Protein AF-A0A673YFE2-F1 (afdb_monomer_lite)

Foldseek 3Di:
DVVVVVVVVVVVVVVVVVVVVVVVVPDPPDDDDDFDKDKDDQFDFAAQADDPPPPDAQVVPPVGHPAQDPRRLVVLLVQLLVCCVVCVVPDDQADDPVRKDKEAEPDNRGVSSSQSSCCNNGFDDVVVAAPDPVGRGDDDDYDYDHPVPDPPDHIIIMGD

Sequence (160 aa):
EVKETTEEMVGCLKTLGYLLLLSCVSSTESRILKFVVAVFRHGDRSPIESFPTDPHGEEVWAQGFGQLTELGMRQQFDFGRFLKRRYGHFLSEDYNSKEVYVRSTDYDRTLMSAQANLAGLFPPNRRPPPLTPQLPWRPIPVHTVTRAQDKVGGLVHWKW

Secondary structure (DSSP, 8-state):
-HHHHHHHHHHHHHHHHHHHHHHHTS------------EE---SB--SS--TT-SS-GGGSTT-TTPBPHHHHHHHHHHHHHHHHHHTTTS-SS--TTT-EEE--SSHHHHHHHHHHHHHHS---SSSPPSBTTB-------B---GGG--S-SSEEEE-

pLDDT: mean 86.11, std 15.03, range [28.62, 98.75]

Structure (mmCIF, N/CA/C/O backbone):
data_AF-A0A673YFE2-F1
#
_entry.id   AF-A0A673YFE2-F1
#
loop_
_atom_site.group_PDB
_atom_site.id
_atom_site.type_symbol
_atom_site.label_atom_id
_atom_site.label_alt_id
_atom_site.label_comp_id
_atom_site.label_asym_id
_atom_site.label_entity_id
_atom_site.label_seq_id
_atom_site.pdbx_PDB_ins_code
_atom_site.Cartn_x
_atom_site.Cartn_y
_atom_site.Cartn_z
_atom_site.occupancy
_atom_site.B_iso_or_equiv
_atom_site.auth_seq_id
_atom_site.auth_comp_id
_atom_site.auth_asym_id
_atom_site.auth_atom_id
_atom_site.pdbx_PDB_model_num
ATOM 1 N N . GLU A 1 1 ? -69.502 -26.039 30.834 1.00 58.84 1 GLU A N 1
ATOM 2 C CA . GLU A 1 1 ? -68.614 -27.210 30.997 1.00 58.84 1 GLU A CA 1
ATOM 3 C C . GLU A 1 1 ? -67.905 -27.661 29.721 1.00 58.84 1 GLU A C 1
ATOM 5 O O . GLU A 1 1 ? -66.805 -27.182 29.518 1.00 58.84 1 GLU A O 1
ATOM 10 N N . VAL A 1 2 ? -68.461 -28.483 28.816 1.00 58.53 2 VAL A N 1
ATOM 11 C CA . VAL A 1 2 ? -67.653 -29.068 27.701 1.00 58.53 2 VAL A CA 1
ATOM 12 C C . VAL A 1 2 ? -67.111 -28.046 26.678 1.00 58.53 2 VAL A C 1
ATOM 14 O O . VAL A 1 2 ? -66.035 -28.239 26.127 1.00 58.53 2 VAL A O 1
ATOM 17 N N . LYS A 1 3 ? -67.827 -26.943 26.415 1.00 56.06 3 LYS A N 1
ATOM 18 C CA . LYS A 1 3 ? -67.347 -25.862 25.521 1.00 56.06 3 LYS A CA 1
ATOM 19 C C . LYS A 1 3 ? -66.228 -25.017 26.140 1.00 56.06 3 LYS A C 1
ATOM 21 O O . LYS A 1 3 ? -65.362 -24.513 25.434 1.00 56.06 3 LYS A O 1
ATOM 26 N N . GLU A 1 4 ? -66.268 -24.879 27.454 1.00 63.56 4 GLU A N 1
ATOM 27 C CA . GLU A 1 4 ? -65.383 -24.020 28.239 1.00 63.56 4 GLU A CA 1
ATOM 28 C C . GLU A 1 4 ? -63.987 -24.648 28.317 1.00 63.56 4 GLU A C 1
ATOM 30 O O . GLU A 1 4 ? -62.989 -24.005 28.007 1.00 63.56 4 GLU A O 1
ATOM 35 N N . THR A 1 5 ? -63.937 -25.967 28.526 1.00 63.69 5 THR A N 1
ATOM 36 C CA . THR A 1 5 ? -62.695 -26.748 28.502 1.00 63.69 5 THR A CA 1
ATOM 37 C C . THR A 1 5 ? -62.029 -26.780 27.121 1.00 63.69 5 THR A C 1
ATOM 39 O O . THR A 1 5 ? -60.801 -26.781 27.028 1.00 63.69 5 THR A O 1
ATOM 42 N N . THR A 1 6 ? -62.797 -26.756 26.024 1.00 67.88 6 THR A N 1
ATOM 43 C CA . THR A 1 6 ? -62.222 -26.677 24.668 1.00 67.88 6 THR A CA 1
ATOM 44 C C . THR A 1 6 ? -61.613 -25.312 24.344 1.00 67.88 6 THR A C 1
ATOM 46 O O . THR A 1 6 ? -60.580 -25.257 23.676 1.00 67.88 6 THR A O 1
ATOM 49 N N . GLU A 1 7 ? -62.199 -24.212 24.823 1.00 74.50 7 GLU A N 1
ATOM 50 C CA . GLU A 1 7 ? -61.648 -22.867 24.610 1.00 74.50 7 GLU A CA 1
ATOM 51 C C . GLU A 1 7 ? -60.377 -22.637 25.437 1.00 74.50 7 GLU A C 1
ATOM 53 O O . GLU A 1 7 ? -59.395 -22.100 24.915 1.00 74.50 7 GLU A O 1
ATOM 58 N N . GLU A 1 8 ? -60.344 -23.135 26.676 1.00 73.44 8 GLU A N 1
ATOM 59 C CA . GLU A 1 8 ? -59.151 -23.116 27.530 1.00 73.44 8 GLU A CA 1
ATOM 60 C C . GLU A 1 8 ? -57.991 -23.910 26.915 1.00 73.44 8 GLU A C 1
ATOM 62 O O . GLU A 1 8 ? -56.856 -23.425 26.857 1.00 73.44 8 GLU A O 1
ATOM 67 N N . MET A 1 9 ? -58.266 -25.102 26.374 1.00 72.25 9 MET A N 1
ATOM 68 C CA . MET A 1 9 ? -57.255 -25.917 25.695 1.00 72.25 9 MET A CA 1
ATOM 69 C C . MET A 1 9 ? -56.696 -25.251 24.431 1.00 72.25 9 MET A C 1
ATOM 71 O O . MET A 1 9 ? -55.485 -25.285 24.201 1.00 72.25 9 MET A O 1
ATOM 75 N N . VAL A 1 10 ? -57.548 -24.612 23.622 1.00 73.69 10 VAL A N 1
ATOM 76 C CA . VAL A 1 10 ? -57.120 -23.867 22.424 1.00 73.69 10 VAL A CA 1
ATOM 77 C C . VAL A 1 10 ? -56.315 -22.620 22.807 1.00 73.69 10 VAL A C 1
ATOM 79 O O . VAL A 1 10 ? -55.339 -22.292 22.131 1.00 73.69 10 VAL A O 1
ATOM 82 N N . GLY A 1 11 ? -56.680 -21.942 23.899 1.00 74.88 11 GLY A N 1
ATOM 83 C CA . GLY A 1 11 ? -55.914 -20.832 24.469 1.00 74.88 11 GLY A CA 1
ATOM 84 C C . GLY A 1 11 ? -54.518 -21.260 24.924 1.00 74.88 11 GLY A C 1
ATOM 85 O O . GLY A 1 11 ? -53.536 -20.610 24.568 1.00 74.88 11 GLY A O 1
ATOM 86 N N . CYS A 1 12 ? -54.425 -22.396 25.621 1.00 75.12 12 CYS A N 1
ATOM 87 C CA . CYS A 1 12 ? -53.170 -22.969 26.108 1.00 75.12 12 CYS A CA 1
ATOM 88 C C . CYS A 1 12 ? -52.242 -23.415 24.961 1.00 75.12 12 CYS A C 1
ATOM 90 O O . CYS A 1 12 ? -51.037 -23.171 24.997 1.00 75.12 12 CYS A O 1
ATOM 92 N N . LEU A 1 13 ? -52.795 -23.990 23.884 1.00 73.12 13 LEU A N 1
ATOM 93 C CA . LEU A 1 13 ? -52.023 -24.343 22.684 1.00 73.12 13 LEU A CA 1
ATOM 94 C C . LEU A 1 13 ? -51.459 -23.108 21.965 1.00 73.12 13 LEU A C 1
ATOM 96 O O . LEU A 1 13 ? -50.333 -23.138 21.466 1.00 73.12 13 LEU A O 1
ATOM 100 N N . LYS A 1 14 ? -52.228 -22.012 21.918 1.00 74.75 14 LYS A N 1
ATOM 101 C CA . LYS A 1 14 ? -51.797 -20.745 21.308 1.00 74.75 14 LYS A CA 1
ATOM 102 C C . LYS A 1 14 ? -50.695 -20.069 22.119 1.00 74.75 14 LYS A C 1
ATOM 104 O O . LYS A 1 14 ? -49.733 -19.591 21.524 1.00 74.75 14 LYS A O 1
ATOM 109 N N . THR A 1 15 ? -50.795 -20.051 23.448 1.00 75.75 15 THR A N 1
ATOM 110 C CA . THR A 1 15 ? -49.744 -19.501 24.318 1.00 75.75 15 THR A CA 1
ATOM 111 C C . THR A 1 15 ? -48.484 -20.361 24.307 1.00 75.75 15 THR A C 1
ATOM 113 O O . THR A 1 15 ? -47.393 -19.798 24.217 1.00 75.75 15 THR A O 1
ATOM 116 N N . LEU A 1 16 ? -48.601 -21.697 24.287 1.00 77.25 16 LEU A N 1
ATOM 117 C CA . LEU A 1 16 ? -47.448 -22.583 24.073 1.00 77.25 16 LEU A CA 1
ATOM 118 C C . LEU A 1 16 ? -46.783 -22.326 22.716 1.00 77.25 16 LEU A C 1
ATOM 120 O O . LEU A 1 16 ? -45.562 -22.229 22.645 1.00 77.25 16 LEU A O 1
ATOM 124 N N . GLY A 1 17 ? -47.577 -22.177 21.651 1.00 75.31 17 GLY A N 1
ATOM 125 C CA . GLY A 1 17 ? -47.078 -21.856 20.313 1.00 75.31 17 GLY A CA 1
ATOM 126 C C . GLY A 1 17 ? -46.359 -20.504 20.256 1.00 75.31 17 GLY A C 1
ATOM 127 O O . GLY A 1 17 ? -45.304 -20.395 19.637 1.00 75.31 17 GLY A O 1
ATOM 128 N N . TYR A 1 18 ? -46.876 -19.491 20.957 1.00 75.00 18 TYR A N 1
ATOM 129 C CA . TYR A 1 18 ? -46.247 -18.171 21.057 1.00 75.00 18 TYR A CA 1
ATOM 130 C C . TYR A 1 18 ? -44.932 -18.218 21.853 1.00 75.00 18 TYR A C 1
ATOM 132 O O . TYR A 1 18 ? -43.945 -17.607 21.451 1.00 75.00 18 TYR A O 1
ATOM 140 N N . LEU A 1 19 ? -44.883 -18.996 22.941 1.00 69.19 19 LEU A N 1
ATOM 141 C CA . LEU A 1 19 ? -43.672 -19.224 23.741 1.00 69.19 19 LEU A CA 1
ATOM 142 C C . LEU A 1 19 ? -42.596 -20.011 22.971 1.00 69.19 19 LEU A C 1
ATOM 144 O O . LEU A 1 19 ? -41.414 -19.688 23.081 1.00 69.19 19 LEU A O 1
ATOM 148 N N . LEU A 1 20 ? -42.993 -20.993 22.153 1.00 66.56 20 LEU A N 1
ATOM 149 C CA . LEU A 1 20 ? -42.107 -21.745 21.251 1.00 66.56 20 LEU A CA 1
ATOM 150 C C . LEU A 1 20 ? -41.566 -20.886 20.095 1.00 66.56 20 LEU A C 1
ATOM 152 O O . LEU A 1 20 ? -40.413 -21.043 19.700 1.00 66.56 20 LEU A O 1
ATOM 156 N N . LEU A 1 21 ? -42.364 -19.951 19.573 1.00 64.31 21 LEU A N 1
ATOM 157 C CA . LEU A 1 21 ? -41.907 -18.980 18.573 1.00 64.31 21 LEU A CA 1
ATOM 158 C C . LEU A 1 21 ? -40.958 -17.934 19.179 1.00 64.31 21 LEU A C 1
ATOM 160 O O . LEU A 1 21 ? -39.957 -17.591 18.559 1.00 64.31 21 LEU A O 1
ATOM 164 N N . LEU A 1 22 ? -41.206 -17.455 20.403 1.00 64.19 22 LEU A N 1
ATOM 165 C CA . LEU A 1 22 ? -40.292 -16.529 21.089 1.00 64.19 22 LEU A CA 1
ATOM 166 C C . LEU A 1 22 ? -38.942 -17.173 21.441 1.00 64.19 22 LEU A C 1
ATOM 168 O O . LEU A 1 22 ? -37.910 -16.500 21.376 1.00 64.19 22 LEU A O 1
ATOM 172 N N . SER A 1 23 ? -38.928 -18.464 21.787 1.00 63.22 23 SER A N 1
ATOM 173 C CA . SER A 1 23 ? -37.686 -19.182 22.089 1.00 63.22 23 SER A CA 1
ATOM 174 C C . SER A 1 23 ? -36.862 -19.486 20.835 1.00 63.22 23 SER A C 1
ATOM 176 O O . SER A 1 23 ? -35.636 -19.455 20.906 1.00 63.22 23 SER A O 1
ATOM 178 N N . CYS A 1 24 ? -37.492 -19.674 19.665 1.00 57.66 24 CYS A N 1
ATOM 179 C CA . CYS A 1 24 ? -36.763 -19.867 18.405 1.00 57.66 24 CYS A CA 1
ATOM 180 C C . CYS A 1 24 ? -36.095 -18.581 17.883 1.00 57.66 24 CYS A C 1
ATOM 182 O O . CYS A 1 24 ? -35.171 -18.653 17.074 1.00 57.66 24 CYS A O 1
ATOM 184 N N . VAL A 1 25 ? -36.541 -17.404 18.341 1.00 60.88 25 VAL A N 1
ATOM 185 C CA . VAL A 1 25 ? -35.976 -16.096 17.958 1.00 60.88 25 VAL A CA 1
ATOM 186 C C . VAL A 1 25 ? -34.729 -15.740 18.787 1.00 60.88 25 VAL A C 1
ATOM 188 O O . VAL A 1 25 ? -33.955 -14.870 18.393 1.00 60.88 25 VAL A O 1
ATOM 191 N N . SER A 1 26 ? -34.467 -16.437 19.898 1.00 63.53 26 SER A N 1
ATOM 192 C CA . SER A 1 26 ? -33.396 -16.074 20.835 1.00 63.53 26 SER A CA 1
ATOM 193 C C . SER A 1 26 ? -32.278 -17.116 20.911 1.00 63.53 26 SER A C 1
ATOM 195 O O . SER A 1 26 ? -32.263 -17.923 21.831 1.00 63.53 26 SER A O 1
ATOM 197 N N . SER A 1 27 ? -31.312 -17.046 19.984 1.00 61.34 27 SER A N 1
ATOM 198 C CA . SER A 1 27 ? -29.868 -17.220 20.275 1.00 61.34 27 SER A CA 1
ATOM 199 C C . SER A 1 27 ? -28.994 -17.054 19.017 1.00 61.34 27 SER A C 1
ATOM 201 O O . SER A 1 27 ? -28.200 -17.930 18.670 1.00 61.34 27 SER A O 1
ATOM 203 N N . THR A 1 28 ? -29.088 -15.933 18.297 1.00 62.03 28 THR A N 1
ATOM 204 C CA . THR A 1 28 ? -27.946 -15.544 17.456 1.00 62.03 28 THR A CA 1
ATOM 205 C C . THR A 1 28 ? -26.883 -14.968 18.382 1.00 62.03 28 THR A C 1
ATOM 207 O O . THR A 1 28 ? -26.956 -13.794 18.745 1.00 62.03 28 THR A O 1
ATOM 210 N N . GLU A 1 29 ? -25.918 -15.783 18.815 1.00 70.06 29 GLU A N 1
ATOM 211 C CA . GLU A 1 29 ? -24.736 -15.239 19.484 1.00 70.06 29 GLU A CA 1
ATOM 212 C C . GLU A 1 29 ? -24.088 -14.200 18.564 1.00 70.06 29 GLU A C 1
ATOM 214 O O . GLU A 1 29 ? -23.692 -14.496 17.431 1.00 70.06 29 GLU A O 1
ATOM 219 N N . SER A 1 30 ? -24.013 -12.958 19.041 1.00 76.00 30 SER A N 1
ATOM 220 C CA . SER A 1 30 ? -23.345 -11.885 18.316 1.00 76.00 30 SER A CA 1
ATOM 221 C C . SER A 1 30 ? -21.855 -12.205 18.233 1.00 76.00 30 SER A C 1
ATOM 223 O O . SER A 1 30 ? -21.136 -12.173 19.233 1.00 76.00 30 SER A O 1
ATOM 225 N N . ARG A 1 31 ? -21.375 -12.544 17.032 1.00 85.75 31 ARG A N 1
ATOM 226 C CA . ARG A 1 31 ? -19.945 -12.740 16.784 1.00 85.75 31 ARG A CA 1
ATOM 227 C C . ARG A 1 31 ? -19.271 -11.374 16.725 1.00 85.75 31 ARG A C 1
ATOM 229 O O . ARG A 1 31 ? -19.493 -10.607 15.793 1.00 85.75 31 ARG A O 1
ATOM 236 N N . ILE A 1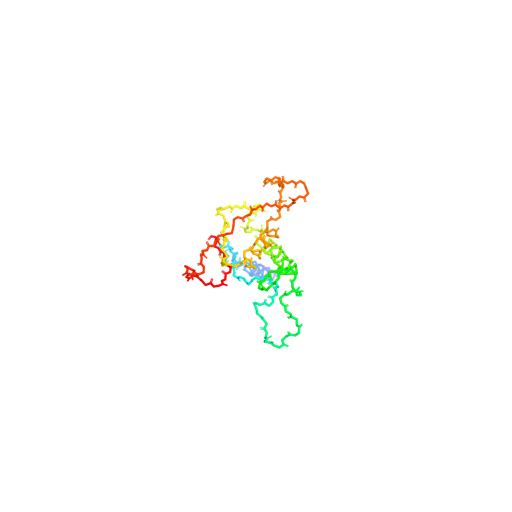 32 ? -18.425 -11.086 17.708 1.00 92.12 32 ILE A N 1
ATOM 237 C CA . ILE A 1 32 ? -17.675 -9.830 17.784 1.00 92.12 32 ILE A CA 1
ATOM 238 C C . ILE A 1 32 ? -16.315 -10.019 17.108 1.00 92.12 32 ILE A C 1
ATOM 240 O O . ILE A 1 32 ? -15.520 -10.861 17.528 1.00 92.12 32 ILE A O 1
ATOM 244 N N . LEU A 1 33 ? -16.021 -9.211 16.086 1.00 93.94 33 LEU A N 1
ATOM 245 C CA . LEU A 1 33 ? -14.694 -9.161 15.476 1.00 93.94 33 LEU A CA 1
ATOM 246 C C . LEU A 1 33 ? -13.688 -8.583 16.482 1.00 93.94 33 LEU A C 1
ATOM 248 O O . LEU A 1 33 ? -13.891 -7.489 17.005 1.00 93.94 33 LEU A O 1
ATOM 252 N N . LYS A 1 34 ? -12.616 -9.329 16.768 1.00 94.69 34 LYS A N 1
ATOM 253 C CA . LYS A 1 34 ? -11.555 -8.909 17.701 1.00 94.69 34 LYS A CA 1
ATOM 254 C C . LYS A 1 34 ? -10.264 -8.505 17.005 1.00 94.69 34 LYS A C 1
ATOM 256 O O . LYS A 1 34 ? -9.537 -7.677 17.536 1.00 94.69 34 LYS A O 1
ATOM 261 N N . PHE A 1 35 ? -9.970 -9.109 15.857 1.00 95.25 35 PHE A N 1
ATOM 262 C CA . PHE A 1 35 ? -8.676 -8.981 15.204 1.00 95.25 35 PHE A CA 1
ATOM 263 C C . PHE A 1 35 ? -8.759 -9.359 13.721 1.00 95.25 35 PHE A C 1
ATOM 265 O O . PHE A 1 35 ? -9.515 -10.263 13.357 1.00 95.25 35 PHE A O 1
ATOM 272 N N . VAL A 1 36 ? -7.973 -8.691 12.872 1.00 95.75 36 VAL A N 1
ATOM 273 C CA . VAL A 1 36 ? -7.883 -8.960 11.430 1.00 95.75 36 VAL A CA 1
ATOM 274 C C . VAL A 1 36 ? -6.421 -8.970 11.011 1.00 95.75 36 VAL A C 1
ATOM 276 O O . VAL A 1 36 ? -5.703 -8.016 11.265 1.00 95.75 36 VAL A O 1
ATOM 279 N N . VAL A 1 37 ? -5.998 -9.997 10.280 1.00 95.62 37 VAL A N 1
ATOM 280 C CA . VAL A 1 37 ? -4.745 -9.962 9.516 1.00 95.62 37 VAL A CA 1
ATOM 281 C C . VAL A 1 37 ? -5.114 -9.970 8.048 1.00 95.62 37 VAL A C 1
ATOM 283 O O . VAL A 1 37 ? -5.738 -10.912 7.563 1.00 95.62 37 VAL A O 1
ATOM 286 N N . ALA A 1 38 ? -4.729 -8.916 7.340 1.00 94.25 38 ALA A N 1
ATOM 287 C CA . ALA A 1 38 ? -4.732 -8.924 5.889 1.00 94.25 38 ALA A CA 1
ATOM 288 C C . ALA A 1 38 ? -3.331 -9.314 5.416 1.00 94.25 38 ALA A C 1
ATOM 290 O O . ALA A 1 38 ? -2.333 -8.859 5.969 1.00 94.25 38 ALA A O 1
ATOM 291 N N . VAL A 1 39 ? -3.255 -10.166 4.401 1.00 95.81 39 VAL A N 1
ATOM 292 C CA . VAL A 1 39 ? -2.017 -10.433 3.675 1.00 95.81 39 VAL A CA 1
ATOM 293 C C . VAL A 1 39 ? -2.352 -10.399 2.202 1.00 95.81 39 VAL A C 1
ATOM 295 O O . VAL A 1 39 ? -3.269 -11.091 1.760 1.00 95.81 39 VAL A O 1
ATOM 298 N N . PHE A 1 40 ? -1.652 -9.562 1.448 1.00 95.75 40 PHE A N 1
ATOM 299 C CA . PHE A 1 40 ? -1.962 -9.364 0.042 1.00 95.75 40 PHE A CA 1
ATOM 300 C C . PHE A 1 40 ? -0.719 -9.112 -0.797 1.00 95.75 40 PHE A C 1
ATOM 302 O O . PHE A 1 40 ? 0.329 -8.677 -0.317 1.00 95.75 40 PHE A O 1
ATOM 309 N N . ARG A 1 41 ? -0.863 -9.410 -2.087 1.00 97.56 41 ARG A N 1
ATOM 310 C CA . ARG A 1 41 ? 0.142 -9.135 -3.106 1.00 97.56 41 ARG A CA 1
ATOM 311 C C . ARG A 1 41 ? 0.098 -7.658 -3.500 1.00 97.56 41 ARG A C 1
ATOM 313 O O . ARG A 1 41 ? -0.945 -7.014 -3.396 1.00 97.56 41 ARG A O 1
ATOM 320 N N . HIS A 1 42 ? 1.227 -7.157 -3.996 1.00 98.31 42 HIS A N 1
ATOM 321 C CA . HIS A 1 42 ? 1.289 -5.892 -4.727 1.00 98.31 42 HIS A CA 1
ATOM 322 C C . HIS A 1 42 ? 0.256 -5.838 -5.875 1.00 98.31 42 HIS A C 1
ATOM 324 O O . HIS A 1 42 ? -0.200 -6.877 -6.356 1.00 98.31 42 HIS A O 1
ATOM 330 N N . GLY A 1 43 ? -0.104 -4.632 -6.319 1.00 98.31 43 GLY A N 1
ATOM 331 C CA . GLY A 1 43 ? -0.942 -4.436 -7.510 1.00 98.31 43 GLY A CA 1
ATOM 332 C C . GLY A 1 43 ? -0.227 -4.808 -8.813 1.00 98.31 43 GLY A C 1
ATOM 333 O O . GLY A 1 43 ? 0.903 -5.297 -8.799 1.00 98.31 43 GLY A O 1
ATOM 334 N N . ASP A 1 44 ? -0.877 -4.575 -9.944 1.00 98.62 44 ASP A N 1
ATOM 335 C CA . ASP A 1 44 ? -0.271 -4.724 -11.268 1.00 98.62 44 ASP A CA 1
ATOM 336 C C . ASP A 1 44 ? 1.100 -4.022 -11.392 1.00 98.62 44 ASP A C 1
ATOM 338 O O . ASP A 1 44 ? 1.336 -2.958 -10.817 1.00 98.62 44 ASP A O 1
ATOM 342 N N . ARG A 1 45 ? 2.033 -4.659 -12.102 1.00 98.19 45 ARG A N 1
ATOM 343 C CA . ARG A 1 45 ? 3.423 -4.206 -12.240 1.00 98.19 45 ARG A CA 1
ATOM 344 C C . ARG A 1 45 ? 3.983 -4.562 -13.613 1.00 98.19 45 ARG A C 1
ATOM 346 O O . ARG A 1 45 ? 3.536 -5.536 -14.216 1.00 98.19 45 ARG A O 1
ATOM 353 N N . SER A 1 46 ? 5.042 -3.875 -14.025 1.00 97.81 46 SER A N 1
ATOM 354 C CA . SER A 1 46 ? 5.859 -4.300 -15.163 1.00 97.81 46 SER A CA 1
ATOM 355 C C . SER A 1 46 ? 6.550 -5.659 -14.900 1.00 97.81 46 SER A C 1
ATOM 357 O O . SER A 1 46 ? 6.681 -6.092 -13.736 1.00 97.81 46 SER A O 1
ATOM 359 N N . PRO A 1 47 ? 6.976 -6.384 -15.956 1.00 96.69 47 PRO A N 1
ATOM 360 C CA . PRO A 1 47 ? 7.802 -7.589 -15.846 1.00 96.69 47 PRO A CA 1
ATOM 361 C C . PRO A 1 47 ? 9.045 -7.327 -14.993 1.00 96.69 47 PRO A C 1
ATOM 363 O O . PRO A 1 47 ? 9.522 -6.205 -14.959 1.00 96.69 47 PRO A O 1
ATOM 366 N N . ILE A 1 48 ? 9.549 -8.328 -14.264 1.00 95.62 48 ILE A N 1
ATOM 367 C CA . ILE A 1 48 ? 10.792 -8.175 -13.470 1.00 95.62 48 ILE A CA 1
ATOM 368 C C . ILE A 1 48 ? 12.029 -8.352 -14.357 1.00 95.62 48 ILE A C 1
ATOM 370 O O . ILE A 1 48 ? 13.077 -7.782 -14.087 1.00 95.62 48 ILE A O 1
ATOM 374 N N . GLU A 1 49 ? 11.881 -9.157 -15.396 1.00 93.75 49 GLU A N 1
ATOM 375 C CA . GLU A 1 49 ? 12.867 -9.449 -16.420 1.00 93.75 49 GLU A CA 1
ATOM 376 C C . GLU A 1 49 ? 12.094 -9.811 -17.690 1.00 93.75 49 GLU A C 1
ATOM 378 O O . GLU A 1 49 ? 10.892 -10.111 -17.619 1.00 93.75 49 GLU A O 1
ATOM 383 N N . SER A 1 50 ? 12.783 -9.798 -18.826 1.00 94.06 50 SER A N 1
ATOM 384 C CA . SER A 1 50 ? 12.250 -10.335 -20.072 1.00 94.06 50 SER A CA 1
ATOM 385 C C . SER A 1 50 ? 13.137 -11.448 -20.625 1.00 94.06 50 SER A C 1
ATOM 387 O O . SER A 1 50 ? 14.263 -11.661 -20.170 1.00 94.06 50 SER A O 1
ATOM 389 N N . PHE A 1 51 ? 12.603 -12.201 -21.581 1.00 92.06 51 PHE A N 1
ATOM 390 C CA . PHE A 1 51 ? 13.324 -13.271 -22.251 1.00 92.06 51 PHE A CA 1
ATOM 391 C C . PHE A 1 51 ? 14.287 -12.697 -23.309 1.00 92.06 51 PHE A C 1
ATOM 393 O O . PHE A 1 51 ? 14.015 -11.637 -23.870 1.00 92.06 51 PHE A O 1
ATOM 400 N N . PRO A 1 52 ? 15.401 -13.386 -23.633 1.00 94.12 52 PRO A N 1
ATOM 401 C CA . PRO A 1 52 ? 16.484 -12.805 -24.441 1.00 94.12 52 PRO A CA 1
ATOM 402 C C . PRO A 1 52 ? 16.101 -12.317 -25.845 1.00 94.12 52 PRO A C 1
ATOM 404 O O . PRO A 1 52 ? 16.841 -11.544 -26.443 1.00 94.12 52 PRO A O 1
ATOM 407 N N . THR A 1 53 ? 14.992 -12.807 -26.396 1.00 95.62 53 THR A N 1
ATOM 408 C CA . THR A 1 53 ? 14.513 -12.499 -27.750 1.00 95.62 53 THR A CA 1
ATOM 409 C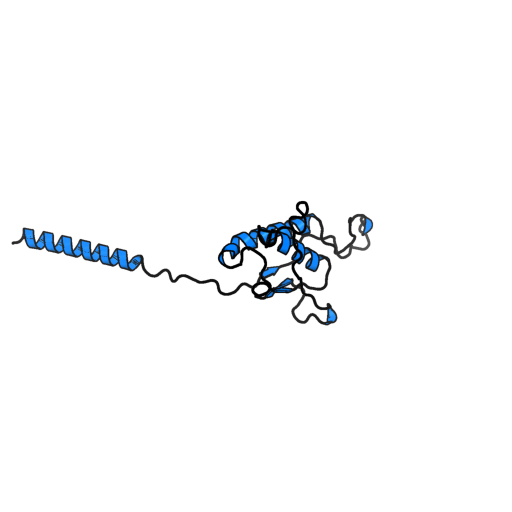 C . THR A 1 53 ? 13.257 -11.629 -27.757 1.00 95.62 53 THR A C 1
ATOM 411 O O . THR A 1 53 ? 12.616 -11.509 -28.801 1.00 95.62 53 THR A O 1
ATOM 414 N N . ASP A 1 54 ? 12.889 -11.037 -26.617 1.00 94.38 54 ASP A N 1
ATOM 415 C CA . ASP A 1 54 ? 11.770 -10.101 -26.553 1.00 94.38 54 ASP A CA 1
ATOM 416 C C . ASP A 1 54 ? 12.097 -8.851 -27.385 1.00 94.38 54 ASP A C 1
ATOM 418 O O . ASP A 1 54 ? 13.106 -8.193 -27.118 1.00 94.38 54 ASP A O 1
ATOM 422 N N . PRO A 1 55 ? 11.284 -8.505 -28.402 1.00 93.88 55 PRO A N 1
ATOM 423 C CA . PRO A 1 55 ? 11.470 -7.266 -29.150 1.00 93.88 55 PRO A CA 1
ATOM 424 C C . PRO A 1 55 ? 11.204 -6.005 -28.311 1.00 93.88 55 PRO A C 1
ATOM 426 O O . PRO A 1 55 ? 11.490 -4.905 -28.784 1.00 93.88 55 PRO A O 1
ATOM 429 N N . HIS A 1 56 ? 10.639 -6.139 -27.108 1.00 92.75 56 HIS A N 1
ATOM 430 C CA . HIS A 1 56 ? 10.338 -5.043 -26.196 1.00 92.75 56 HIS A CA 1
ATOM 431 C C . HIS A 1 56 ? 11.219 -5.115 -24.942 1.00 92.75 56 HIS A C 1
ATOM 433 O O . HIS A 1 56 ? 11.008 -5.945 -24.058 1.00 92.75 56 HIS A O 1
ATOM 439 N N . GLY A 1 57 ? 12.208 -4.224 -24.850 1.00 90.75 57 GLY A N 1
ATOM 440 C CA . GLY A 1 57 ? 13.086 -4.128 -23.691 1.00 90.75 57 GLY A CA 1
ATOM 441 C C . GLY A 1 57 ? 12.466 -3.359 -22.523 1.00 90.75 57 GLY A C 1
ATOM 442 O O . GLY A 1 57 ? 11.270 -3.069 -22.475 1.00 90.75 57 GLY A O 1
ATOM 443 N N . GLU A 1 58 ? 13.292 -3.023 -21.535 1.00 94.75 58 GLU A N 1
ATOM 444 C CA . GLU A 1 58 ? 12.864 -2.283 -20.343 1.00 94.75 58 GLU A CA 1
ATOM 445 C C . GLU A 1 58 ? 12.312 -0.886 -20.682 1.00 94.75 58 GLU A C 1
ATOM 447 O O . GLU A 1 58 ? 11.398 -0.395 -20.021 1.00 94.75 58 GLU A O 1
ATOM 452 N N . GLU A 1 59 ? 12.814 -0.273 -21.753 1.00 94.56 59 GLU A N 1
ATOM 453 C CA . GLU A 1 59 ? 12.495 1.081 -22.201 1.00 94.56 59 GLU A CA 1
ATOM 454 C C . GLU A 1 59 ? 11.024 1.308 -22.568 1.00 94.56 59 GLU A C 1
ATOM 456 O O . GLU A 1 59 ? 10.564 2.451 -22.556 1.00 94.56 59 GLU A O 1
ATOM 461 N N . VAL A 1 60 ? 10.265 0.248 -22.876 1.00 95.94 60 VAL A N 1
ATOM 462 C CA . VAL A 1 60 ? 8.829 0.387 -23.173 1.00 95.94 60 VAL A CA 1
ATOM 463 C C . VAL A 1 60 ? 7.983 0.548 -21.906 1.00 95.94 60 VAL A C 1
ATOM 465 O O . VAL A 1 60 ? 6.810 0.915 -21.983 1.00 95.94 60 VAL A O 1
ATOM 468 N N . TRP A 1 61 ? 8.558 0.279 -20.731 1.00 95.56 61 TRP A N 1
ATOM 469 C CA . TRP A 1 61 ? 7.886 0.390 -19.444 1.00 95.56 61 TRP A CA 1
ATOM 470 C C . TRP A 1 61 ? 8.214 1.740 -18.813 1.00 95.56 61 TRP A C 1
ATOM 472 O O . TRP A 1 61 ? 9.367 2.036 -18.524 1.00 95.56 61 TRP A O 1
ATOM 482 N N . ALA A 1 62 ? 7.190 2.550 -18.533 1.00 94.44 62 ALA A N 1
ATOM 483 C CA . ALA A 1 62 ? 7.353 3.939 -18.084 1.00 94.44 62 ALA A CA 1
ATOM 484 C C . ALA A 1 62 ? 8.267 4.131 -16.855 1.00 94.44 62 ALA A C 1
ATOM 486 O O . ALA A 1 62 ? 8.865 5.191 -16.696 1.00 94.44 62 ALA A O 1
ATOM 487 N N . GLN A 1 63 ? 8.355 3.125 -15.981 1.00 95.94 63 GLN A N 1
ATOM 488 C CA . GLN A 1 63 ? 9.219 3.128 -14.794 1.00 95.94 63 GLN A CA 1
ATOM 489 C C . GLN A 1 63 ? 10.279 2.013 -14.825 1.00 95.94 63 GLN A C 1
ATOM 491 O O . GLN A 1 63 ? 10.934 1.765 -13.819 1.00 95.94 63 GLN A O 1
ATOM 496 N N . GLY A 1 64 ? 10.445 1.333 -15.959 1.00 96.75 64 GLY A N 1
ATOM 497 C CA . GLY A 1 64 ? 11.297 0.155 -16.086 1.00 96.75 64 GLY A CA 1
ATOM 498 C C . GLY A 1 64 ? 10.683 -1.108 -15.481 1.00 96.75 64 GLY A C 1
ATOM 499 O O . GLY A 1 64 ? 9.472 -1.186 -15.227 1.00 96.75 64 GLY A O 1
ATOM 500 N N . PHE A 1 65 ? 11.511 -2.126 -15.273 1.00 97.19 65 PHE A N 1
ATOM 501 C CA . PHE A 1 65 ? 11.091 -3.447 -14.824 1.00 97.19 65 PHE A CA 1
ATOM 502 C C . PHE A 1 65 ? 10.808 -3.525 -13.318 1.00 97.19 65 PHE A C 1
ATOM 504 O O . PHE A 1 65 ? 11.395 -2.853 -12.475 1.00 97.19 65 PHE A O 1
ATOM 511 N N . GLY A 1 66 ? 9.873 -4.404 -12.958 1.00 96.94 66 GLY A N 1
ATOM 512 C CA . GLY A 1 66 ? 9.515 -4.752 -11.589 1.00 96.94 66 GLY A CA 1
ATOM 513 C C . GLY A 1 66 ? 8.755 -3.670 -10.818 1.00 96.94 66 GLY A C 1
ATOM 514 O O . GLY A 1 66 ? 8.485 -3.888 -9.627 1.00 96.94 66 GLY A O 1
ATOM 515 N N . GLN A 1 67 ? 8.394 -2.567 -11.477 1.00 98.31 67 GLN A N 1
ATOM 516 C CA . GLN A 1 67 ? 7.767 -1.383 -10.895 1.00 98.31 67 GLN A CA 1
ATOM 517 C C . GLN A 1 67 ? 6.243 -1.437 -10.947 1.00 98.31 67 GLN A C 1
ATOM 519 O O . GLN A 1 67 ? 5.648 -2.040 -11.841 1.00 98.31 67 GLN A O 1
ATOM 524 N N . LEU A 1 68 ? 5.600 -0.828 -9.949 1.00 98.44 68 LEU A N 1
ATOM 525 C CA . LEU A 1 68 ? 4.142 -0.789 -9.848 1.00 98.44 68 LEU A CA 1
ATOM 526 C C . LEU A 1 68 ? 3.561 0.133 -10.924 1.00 98.44 68 LEU A C 1
ATOM 528 O O . LEU A 1 68 ? 3.975 1.282 -11.039 1.00 98.44 68 LEU A O 1
ATOM 532 N N . THR A 1 69 ? 2.569 -0.342 -11.674 1.00 98.38 69 THR A N 1
ATOM 533 C CA . THR A 1 69 ? 1.905 0.487 -12.688 1.00 98.38 69 THR A CA 1
ATOM 534 C C . THR A 1 69 ? 0.848 1.394 -12.055 1.00 98.38 69 THR A C 1
ATOM 536 O O . THR A 1 69 ? 0.399 1.166 -10.928 1.00 98.38 69 THR A O 1
ATOM 539 N N . GLU A 1 70 ? 0.375 2.400 -12.794 1.00 98.19 70 GLU A N 1
ATOM 540 C CA . GLU A 1 70 ? -0.782 3.208 -12.378 1.00 98.19 70 GLU A CA 1
ATOM 541 C C . GLU A 1 70 ? -2.035 2.348 -12.155 1.00 98.19 70 GLU A C 1
ATOM 543 O O . GLU A 1 70 ? -2.783 2.558 -11.195 1.00 98.19 70 GLU A O 1
ATOM 548 N N . LEU A 1 71 ? -2.229 1.320 -12.991 1.00 98.56 71 LEU A N 1
ATOM 549 C CA . LEU A 1 71 ? -3.274 0.321 -12.793 1.00 98.56 71 LEU A CA 1
ATOM 550 C C . LEU A 1 71 ? -3.096 -0.386 -11.443 1.00 98.56 71 LEU A C 1
ATOM 552 O O . LEU A 1 71 ? -4.060 -0.526 -10.690 1.00 98.56 71 LEU A O 1
ATOM 556 N N . GLY A 1 72 ? -1.870 -0.783 -11.101 1.00 98.69 72 GLY A N 1
ATOM 557 C CA . GLY A 1 72 ? -1.555 -1.412 -9.823 1.00 98.69 72 GLY A CA 1
ATOM 558 C C . GLY A 1 72 ? -1.809 -0.505 -8.624 1.00 98.69 72 GLY A C 1
ATOM 559 O O . GLY A 1 72 ? -2.388 -0.949 -7.628 1.00 98.69 72 GLY A O 1
ATOM 560 N N . MET A 1 73 ? -1.460 0.779 -8.729 1.00 98.69 73 MET A N 1
ATOM 561 C CA . MET A 1 73 ? -1.798 1.781 -7.712 1.00 98.69 73 MET A CA 1
ATOM 562 C C . MET A 1 73 ? -3.315 1.883 -7.533 1.00 98.69 73 MET A C 1
ATOM 564 O O . MET A 1 73 ? -3.812 1.842 -6.405 1.00 98.69 73 MET A O 1
ATOM 568 N N . ARG A 1 74 ? -4.071 1.944 -8.636 1.00 98.69 74 ARG A N 1
ATOM 569 C CA . ARG A 1 74 ? -5.532 2.043 -8.588 1.00 98.69 74 ARG A CA 1
ATOM 570 C C . ARG A 1 74 ? -6.185 0.809 -7.972 1.00 98.69 74 ARG A C 1
ATOM 572 O O . ARG A 1 74 ? -7.079 0.952 -7.140 1.00 98.69 74 ARG A O 1
ATOM 579 N N . GLN A 1 75 ? -5.719 -0.384 -8.334 1.00 98.75 75 GLN A N 1
ATOM 580 C CA . GLN A 1 75 ? -6.183 -1.644 -7.749 1.00 98.75 75 GLN A CA 1
ATOM 581 C C . GLN A 1 75 ? -6.012 -1.648 -6.227 1.00 98.75 75 GLN A C 1
ATOM 583 O O . GLN A 1 75 ? -6.935 -2.012 -5.500 1.00 98.75 75 GLN A O 1
ATOM 588 N N . GLN A 1 76 ? -4.852 -1.209 -5.736 1.00 98.69 76 GLN A N 1
ATOM 589 C CA . GLN A 1 76 ? -4.571 -1.172 -4.302 1.00 98.69 76 GLN A CA 1
ATOM 590 C C . GLN A 1 76 ? -5.396 -0.115 -3.581 1.00 98.69 76 GLN A C 1
ATOM 592 O O . GLN A 1 76 ? -5.952 -0.405 -2.524 1.00 98.69 76 GLN A O 1
ATOM 597 N N . PHE A 1 77 ? -5.558 1.065 -4.175 1.00 98.50 77 PHE A N 1
ATOM 598 C CA . PHE A 1 77 ? -6.458 2.091 -3.656 1.00 98.50 77 PHE A CA 1
ATOM 599 C C . PHE A 1 77 ? -7.899 1.579 -3.530 1.00 98.50 77 PHE A C 1
ATOM 601 O O . PHE A 1 77 ? -8.537 1.719 -2.484 1.00 98.50 77 PHE A O 1
ATOM 608 N N . ASP A 1 78 ? -8.415 0.924 -4.570 1.00 98.62 78 ASP A N 1
ATOM 609 C CA . ASP A 1 78 ? -9.767 0.365 -4.564 1.00 98.62 78 ASP A CA 1
ATOM 610 C C . ASP A 1 78 ? -9.920 -0.778 -3.559 1.00 98.62 78 ASP A C 1
ATOM 612 O O . ASP A 1 78 ? -10.958 -0.882 -2.893 1.00 98.62 78 ASP A O 1
ATOM 616 N N . PHE A 1 79 ? -8.868 -1.576 -3.375 1.00 98.56 79 PHE A N 1
ATOM 617 C CA . PHE A 1 79 ? -8.824 -2.584 -2.328 1.00 98.56 79 PHE A CA 1
ATOM 618 C C . PHE A 1 79 ? -8.831 -1.961 -0.923 1.00 98.56 79 PHE A C 1
ATOM 620 O O . PHE A 1 79 ? -9.598 -2.403 -0.069 1.00 98.56 79 PHE A O 1
ATOM 627 N N . GLY A 1 80 ? -8.086 -0.879 -0.694 1.00 97.94 80 GLY A N 1
ATOM 628 C CA . GLY A 1 80 ? -8.151 -0.096 0.542 1.00 97.94 80 GLY A CA 1
ATOM 629 C C . GLY A 1 80 ? -9.566 0.403 0.842 1.00 97.94 80 GLY A C 1
ATOM 630 O O . GLY A 1 80 ? -10.082 0.206 1.943 1.00 97.94 80 GLY A O 1
ATOM 631 N N . ARG A 1 81 ? -10.266 0.940 -0.169 1.00 97.56 81 ARG A N 1
ATOM 632 C CA . ARG A 1 81 ? -11.674 1.360 -0.026 1.00 97.56 81 ARG A CA 1
ATOM 633 C C . ARG A 1 81 ? -12.603 0.193 0.303 1.00 97.56 81 ARG A C 1
ATOM 635 O O . ARG A 1 81 ? -13.566 0.358 1.052 1.00 97.56 81 ARG A O 1
ATOM 642 N N . PHE A 1 82 ? -12.348 -0.986 -0.262 1.00 98.19 82 PHE A N 1
ATOM 643 C CA . PHE A 1 82 ? -13.079 -2.198 0.103 1.00 98.19 82 PHE A CA 1
ATOM 644 C C . PHE A 1 82 ? -12.850 -2.569 1.573 1.00 98.19 82 PHE A C 1
ATOM 646 O O . PHE A 1 82 ? -13.823 -2.827 2.282 1.00 98.19 82 PHE A O 1
ATOM 653 N N . LEU A 1 83 ? -11.603 -2.533 2.051 1.00 97.69 83 LEU A N 1
ATOM 654 C CA . LEU A 1 83 ? -11.270 -2.798 3.451 1.00 97.69 83 LEU A CA 1
ATOM 655 C C . LEU A 1 83 ? -11.935 -1.783 4.391 1.00 97.69 83 LEU A C 1
ATOM 657 O O . LEU A 1 83 ? -12.517 -2.196 5.392 1.00 97.69 83 LEU A O 1
ATOM 661 N N . LYS A 1 84 ? -11.960 -0.490 4.035 1.00 95.94 84 LYS A N 1
ATOM 662 C CA . LYS A 1 84 ? -12.672 0.546 4.804 1.00 95.94 84 LYS A CA 1
ATOM 663 C C . LYS A 1 84 ? -14.165 0.253 4.913 1.00 95.94 84 LYS A C 1
ATOM 665 O O . LYS A 1 84 ? -14.724 0.346 5.997 1.00 95.94 84 LYS A O 1
ATOM 670 N N . ARG A 1 85 ? -14.818 -0.153 3.818 1.00 97.00 85 ARG A N 1
ATOM 671 C CA . ARG A 1 85 ? -16.238 -0.550 3.853 1.00 97.00 85 ARG A CA 1
ATOM 672 C C . ARG A 1 85 ? -16.464 -1.803 4.695 1.00 97.00 85 ARG A C 1
ATOM 674 O O . ARG A 1 85 ? -17.439 -1.876 5.431 1.00 97.00 85 ARG A O 1
ATOM 681 N N . ARG A 1 86 ? -15.571 -2.787 4.589 1.00 97.00 86 ARG A N 1
ATOM 682 C CA . ARG A 1 86 ? -15.701 -4.067 5.290 1.00 97.00 86 ARG A CA 1
ATOM 683 C C . ARG A 1 86 ? -15.461 -3.948 6.795 1.00 97.00 86 ARG A C 1
ATOM 685 O O . ARG A 1 86 ? -16.131 -4.633 7.561 1.00 97.00 86 ARG A O 1
ATOM 692 N N . TYR A 1 87 ? -14.513 -3.110 7.203 1.00 96.88 87 TYR A N 1
ATOM 693 C CA . TYR A 1 87 ? -14.055 -2.998 8.588 1.00 96.88 87 TYR A CA 1
ATOM 694 C C . TYR A 1 87 ? -14.320 -1.622 9.209 1.00 96.88 87 TYR A C 1
ATOM 696 O O . TYR A 1 87 ? -13.822 -1.350 10.291 1.00 96.88 87 TYR A O 1
ATOM 704 N N . GLY A 1 88 ? -15.128 -0.762 8.585 1.00 92.56 88 GLY A N 1
ATOM 705 C CA . GLY A 1 88 ? -15.390 0.600 9.073 1.00 92.56 88 GLY A CA 1
ATOM 706 C C . GLY A 1 88 ? -16.085 0.678 10.437 1.00 92.56 88 GLY A C 1
ATOM 707 O O . GLY A 1 88 ? -15.971 1.690 11.109 1.00 92.56 88 GLY A O 1
ATOM 708 N N . HIS A 1 89 ? -16.764 -0.388 10.872 1.00 93.19 89 HIS A N 1
ATOM 709 C CA . HIS A 1 89 ? -17.306 -0.494 12.236 1.00 93.19 89 HIS A CA 1
ATOM 710 C C . HIS A 1 89 ? -16.293 -1.024 13.262 1.00 93.19 89 HIS A C 1
ATOM 712 O O . HIS A 1 89 ? -16.542 -0.953 14.461 1.00 93.19 89 HIS A O 1
ATOM 718 N N . PHE A 1 90 ? -15.190 -1.607 12.793 1.00 95.50 90 PHE A N 1
ATOM 719 C CA . PHE A 1 90 ? -14.120 -2.163 13.622 1.00 95.50 90 PHE A CA 1
ATOM 720 C C . PHE A 1 90 ? -12.941 -1.191 13.758 1.00 95.50 90 PHE A C 1
ATOM 722 O O . PHE A 1 90 ? -12.311 -1.142 14.808 1.00 95.50 90 PHE A O 1
ATOM 729 N N . LEU A 1 91 ? -12.656 -0.423 12.705 1.00 94.25 91 LEU A N 1
ATOM 730 C CA . LEU A 1 91 ? -11.583 0.563 12.640 1.00 94.25 91 LEU A CA 1
ATOM 731 C C . LEU A 1 91 ? -12.093 1.958 12.979 1.00 94.25 91 LEU A C 1
ATOM 733 O O . LEU A 1 91 ? -13.203 2.323 12.587 1.00 94.25 91 LEU A O 1
ATOM 737 N N . SER A 1 92 ? -11.242 2.764 13.613 1.00 92.62 92 SER A N 1
ATOM 738 C CA . SER A 1 92 ? -11.479 4.201 13.736 1.00 92.62 92 SER A CA 1
ATOM 739 C C . SER A 1 92 ? -11.698 4.875 12.375 1.00 92.62 92 SER A C 1
ATOM 741 O O . SER A 1 92 ? -11.267 4.393 11.318 1.00 92.62 92 SER A O 1
ATOM 743 N N . GLU A 1 93 ? -12.399 6.014 12.392 1.00 90.94 93 GLU A N 1
ATOM 744 C CA . GLU A 1 93 ? -12.691 6.733 11.152 1.00 90.94 93 GLU A CA 1
ATOM 745 C C . GLU A 1 93 ? -11.412 7.255 10.488 1.00 90.94 93 GLU A C 1
ATOM 747 O O . GLU A 1 93 ? -11.225 7.064 9.284 1.00 90.94 93 GLU A O 1
ATOM 752 N N . ASP A 1 94 ? -10.531 7.825 11.309 1.00 90.44 94 ASP A N 1
ATOM 753 C CA . ASP A 1 94 ? -9.191 8.287 10.967 1.00 90.44 94 ASP A CA 1
ATOM 754 C C . ASP A 1 94 ? -8.126 7.271 11.420 1.00 90.44 94 ASP A C 1
ATOM 756 O O . ASP A 1 94 ? -8.357 6.449 12.311 1.00 90.44 94 ASP A O 1
ATOM 760 N N . TYR A 1 95 ? -6.934 7.336 10.820 1.00 92.12 95 TYR A N 1
ATOM 761 C CA . TYR A 1 95 ? -5.813 6.466 11.186 1.00 92.12 95 TYR A CA 1
ATOM 762 C C . TYR A 1 95 ? -5.419 6.628 12.663 1.00 92.12 95 TYR A C 1
ATOM 764 O O . TYR A 1 95 ? -5.132 7.734 13.128 1.00 92.12 95 TYR A O 1
ATOM 772 N N . ASN A 1 96 ? -5.306 5.500 13.368 1.00 92.44 96 ASN A N 1
ATOM 773 C CA . ASN A 1 96 ? -4.811 5.420 14.738 1.00 92.44 96 ASN A CA 1
ATOM 774 C C . ASN A 1 96 ? -3.632 4.439 14.812 1.00 92.44 96 ASN A C 1
ATOM 776 O O . ASN A 1 96 ? -3.794 3.243 14.577 1.00 92.44 96 ASN A O 1
ATOM 780 N N . SER A 1 97 ? -2.449 4.927 15.196 1.00 93.81 9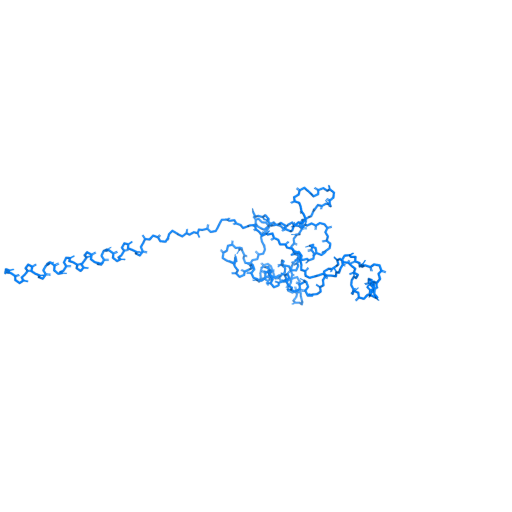7 SER A N 1
ATOM 781 C CA . SER A 1 97 ? -1.232 4.106 15.304 1.00 93.81 97 SER A CA 1
ATOM 782 C C . SER A 1 97 ? -1.281 3.042 16.403 1.00 93.81 97 SER A C 1
ATOM 784 O O . SER A 1 97 ? -0.425 2.164 16.431 1.00 93.81 97 SER A O 1
ATOM 786 N N . LYS A 1 98 ? -2.252 3.119 17.321 1.00 95.69 98 LYS A N 1
ATOM 787 C CA . LYS A 1 98 ? -2.496 2.085 18.339 1.00 95.69 98 LYS A CA 1
ATOM 788 C C . LYS A 1 98 ? -3.399 0.958 17.844 1.00 95.69 98 LYS A C 1
ATOM 790 O O . LYS A 1 98 ? -3.499 -0.057 18.519 1.00 95.69 98 LYS A O 1
ATOM 795 N N . GLU A 1 99 ? -4.079 1.168 16.722 1.00 94.75 99 GLU A N 1
ATOM 796 C CA . GLU A 1 99 ? -4.907 0.153 16.080 1.00 94.75 99 GLU A CA 1
ATOM 797 C C . GLU A 1 99 ? -4.104 -0.480 14.942 1.00 94.75 99 GLU A C 1
ATOM 799 O O . GLU A 1 99 ? -3.947 -1.691 14.896 1.00 94.75 99 GLU A O 1
ATOM 804 N N . VAL A 1 100 ? -3.543 0.335 14.048 1.00 95.75 100 VAL A N 1
ATOM 805 C CA . VAL A 1 100 ? -3.021 -0.103 12.750 1.00 95.75 100 VAL A CA 1
ATOM 806 C C . VAL A 1 100 ? -1.511 -0.335 12.799 1.00 95.75 100 VAL A C 1
ATOM 808 O O . VAL A 1 100 ? -0.754 0.595 13.077 1.00 95.75 100 VAL A O 1
ATOM 811 N N . TYR A 1 101 ? -1.045 -1.515 12.387 1.00 96.75 101 TYR A N 1
ATOM 812 C CA . TYR A 1 101 ? 0.356 -1.731 12.021 1.00 96.75 101 TYR A CA 1
ATOM 813 C C . TYR A 1 101 ? 0.486 -2.302 10.608 1.00 96.75 101 TYR A C 1
ATOM 815 O O . TYR A 1 101 ? -0.151 -3.290 10.233 1.00 96.75 101 TYR A O 1
ATOM 823 N N . VAL A 1 102 ? 1.364 -1.677 9.822 1.00 97.25 102 VAL A N 1
ATOM 824 C CA . VAL A 1 102 ? 1.575 -1.998 8.408 1.00 97.25 102 VAL A CA 1
ATOM 825 C C . VAL A 1 102 ? 3.012 -2.403 8.182 1.00 97.25 102 VAL A C 1
ATOM 827 O O . VAL A 1 102 ? 3.934 -1.652 8.499 1.00 97.25 102 VAL A O 1
ATOM 830 N N . ARG A 1 103 ? 3.208 -3.562 7.569 1.00 96.25 103 ARG A N 1
ATOM 831 C CA . ARG A 1 103 ? 4.511 -4.052 7.149 1.00 96.25 103 ARG A CA 1
ATOM 832 C C . ARG A 1 103 ? 4.474 -4.441 5.683 1.00 96.25 103 ARG A C 1
ATOM 834 O O . ARG A 1 103 ? 3.574 -5.144 5.243 1.00 96.25 103 ARG A O 1
ATOM 841 N N . SER A 1 104 ? 5.492 -4.046 4.942 1.00 96.25 104 SER A N 1
ATOM 842 C CA . SER A 1 104 ? 5.744 -4.483 3.575 1.00 96.25 104 SER A CA 1
ATOM 843 C C . SER A 1 104 ? 7.087 -5.198 3.508 1.00 96.25 104 SER A C 1
ATOM 845 O O . SER A 1 104 ? 7.930 -5.052 4.391 1.00 96.25 104 SER A O 1
ATOM 847 N N . THR A 1 105 ? 7.293 -5.949 2.434 1.00 95.06 105 THR A N 1
ATOM 848 C CA . THR A 1 105 ? 8.639 -6.297 1.986 1.00 95.06 105 THR A CA 1
ATOM 849 C C . THR A 1 105 ? 9.345 -5.104 1.367 1.00 95.06 105 THR A C 1
ATOM 851 O O . THR A 1 105 ? 8.702 -4.148 0.921 1.00 95.06 105 THR A O 1
ATOM 854 N N . ASP A 1 106 ? 10.662 -5.221 1.271 1.00 95.75 106 ASP A N 1
ATOM 855 C CA . ASP A 1 106 ? 11.563 -4.191 0.767 1.00 95.75 106 ASP A CA 1
ATOM 856 C C . ASP A 1 106 ? 11.662 -4.190 -0.768 1.00 95.75 106 ASP A C 1
ATOM 858 O O . ASP A 1 106 ? 12.713 -4.430 -1.355 1.00 95.75 106 ASP A O 1
ATOM 862 N N . TYR A 1 107 ? 10.516 -3.993 -1.425 1.00 95.56 107 TYR A N 1
ATOM 863 C CA . TYR A 1 107 ? 10.423 -3.704 -2.856 1.00 95.56 107 TYR A CA 1
ATOM 864 C C . TYR A 1 107 ? 9.552 -2.469 -3.061 1.00 95.56 107 TYR A C 1
ATOM 866 O O . TYR A 1 107 ? 8.479 -2.369 -2.453 1.00 95.56 107 TYR A O 1
ATOM 874 N N . ASP A 1 108 ? 9.943 -1.602 -3.995 1.00 97.62 108 ASP A N 1
ATOM 875 C CA . ASP A 1 108 ? 9.191 -0.394 -4.358 1.00 97.62 108 ASP A CA 1
ATOM 876 C C . ASP A 1 108 ? 7.722 -0.723 -4.618 1.00 97.62 108 ASP A C 1
ATOM 878 O O . ASP A 1 108 ? 6.824 -0.188 -3.970 1.00 97.62 108 ASP A O 1
ATOM 882 N N . ARG A 1 109 ? 7.462 -1.733 -5.458 1.00 98.12 109 ARG A N 1
ATOM 883 C CA . ARG A 1 109 ? 6.097 -2.160 -5.788 1.00 98.12 109 ARG A CA 1
ATOM 884 C C . ARG A 1 109 ? 5.244 -2.565 -4.587 1.00 98.12 109 ARG A C 1
ATOM 886 O O . ARG A 1 109 ? 4.031 -2.370 -4.626 1.00 98.12 109 ARG A O 1
ATOM 893 N N . THR A 1 110 ? 5.826 -3.144 -3.535 1.00 97.62 110 THR A N 1
ATOM 894 C CA . THR A 1 110 ? 5.073 -3.553 -2.338 1.00 97.62 110 THR A CA 1
ATOM 895 C C . THR A 1 110 ? 4.882 -2.385 -1.380 1.00 97.62 110 THR A C 1
ATOM 897 O O . THR A 1 110 ? 3.777 -2.215 -0.866 1.00 97.62 110 THR A O 1
ATOM 900 N N . LEU A 1 111 ? 5.894 -1.526 -1.224 1.00 98.31 111 LEU A N 1
ATOM 901 C CA . LEU A 1 111 ? 5.802 -0.302 -0.425 1.00 98.31 111 LEU A CA 1
ATOM 902 C C . LEU A 1 111 ? 4.768 0.665 -1.017 1.00 98.31 111 LEU A C 1
ATOM 904 O O . LEU A 1 111 ? 3.868 1.120 -0.314 1.00 98.31 111 LEU A O 1
ATOM 908 N N . MET A 1 112 ? 4.834 0.904 -2.328 1.00 98.38 112 MET A N 1
ATOM 909 C CA . MET A 1 112 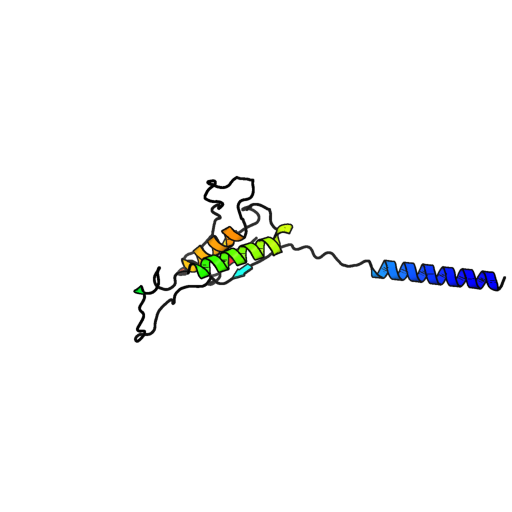? 3.880 1.736 -3.062 1.00 98.38 112 MET A CA 1
ATOM 910 C C . MET A 1 112 ? 2.472 1.140 -3.037 1.00 98.38 112 MET A C 1
ATOM 912 O O . MET A 1 112 ? 1.503 1.870 -2.848 1.00 98.38 112 MET A O 1
ATOM 916 N N . SER A 1 113 ? 2.342 -0.187 -3.156 1.00 98.69 113 SER A N 1
ATOM 917 C CA . SER A 1 113 ? 1.043 -0.860 -3.022 1.00 98.69 113 SER A CA 1
ATOM 918 C C . SER A 1 113 ? 0.432 -0.644 -1.641 1.00 98.69 113 SER A C 1
ATOM 920 O O . SER A 1 113 ? -0.751 -0.331 -1.543 1.00 98.69 113 SER A O 1
ATOM 922 N N . ALA A 1 114 ? 1.229 -0.779 -0.576 1.00 98.38 114 ALA A N 1
ATOM 923 C CA . ALA A 1 114 ? 0.768 -0.532 0.785 1.00 98.38 114 ALA A CA 1
ATOM 924 C C . ALA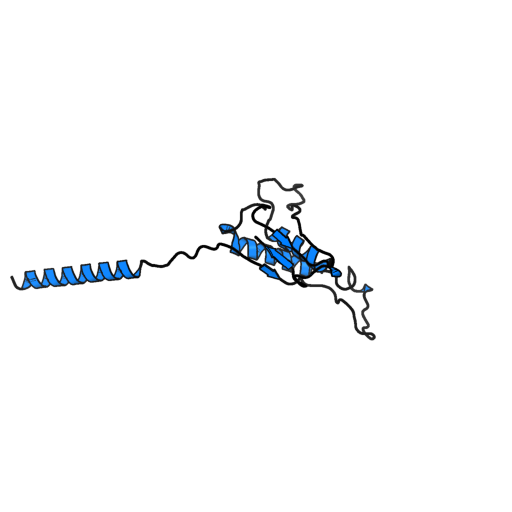 A 1 114 ? 0.336 0.931 0.972 1.00 98.38 114 ALA A C 1
ATOM 926 O O . ALA A 1 114 ? -0.737 1.176 1.515 1.00 98.38 114 ALA A O 1
ATOM 927 N N . GLN A 1 115 ? 1.106 1.896 0.460 1.00 98.06 115 GLN A N 1
ATOM 928 C CA . GLN A 1 115 ? 0.752 3.321 0.509 1.00 98.06 115 GLN A CA 1
ATOM 929 C C . GLN A 1 115 ? -0.537 3.640 -0.268 1.00 98.06 115 GLN A C 1
ATOM 931 O O . GLN A 1 115 ? -1.417 4.326 0.251 1.00 98.06 115 GLN A O 1
ATOM 936 N N . ALA A 1 116 ? -0.695 3.104 -1.482 1.00 97.94 116 ALA A N 1
ATOM 937 C CA . ALA A 1 116 ? -1.912 3.279 -2.275 1.00 97.94 116 ALA A CA 1
ATOM 938 C C . ALA A 1 116 ? -3.134 2.653 -1.582 1.00 97.94 116 ALA A C 1
ATOM 940 O O . ALA A 1 116 ? -4.204 3.261 -1.536 1.00 97.94 116 ALA A O 1
ATOM 941 N N . ASN A 1 117 ? -2.967 1.472 -0.981 1.00 98.38 117 ASN A N 1
ATOM 942 C CA . ASN A 1 117 ? -4.003 0.830 -0.178 1.00 98.38 117 ASN A CA 1
ATOM 943 C C . ASN A 1 117 ? -4.402 1.688 1.028 1.00 98.38 117 ASN A C 1
ATOM 945 O O . ASN A 1 117 ? -5.586 1.945 1.232 1.00 98.38 117 ASN A O 1
ATOM 949 N N . LEU A 1 118 ? -3.422 2.208 1.768 1.00 96.88 118 LEU A N 1
ATOM 950 C CA . LEU A 1 118 ? -3.638 3.099 2.908 1.00 96.88 118 LEU A CA 1
ATOM 951 C C . LEU A 1 118 ? -4.386 4.373 2.530 1.00 96.88 118 LEU A C 1
ATOM 953 O O . LEU A 1 118 ? -5.278 4.786 3.266 1.00 96.88 118 LEU A O 1
ATOM 957 N N . ALA A 1 119 ? -4.085 4.951 1.368 1.00 95.50 119 ALA A N 1
ATOM 958 C CA . ALA A 1 119 ? -4.805 6.111 0.854 1.00 95.50 119 ALA A CA 1
ATOM 959 C C . ALA A 1 119 ? -6.298 5.817 0.606 1.00 95.50 119 ALA A C 1
ATOM 961 O O . ALA A 1 119 ? -7.138 6.695 0.790 1.00 95.50 119 ALA A O 1
ATOM 962 N N . GLY A 1 120 ? -6.643 4.587 0.209 1.00 95.44 120 GLY A N 1
ATOM 963 C CA . GLY A 1 120 ? -8.034 4.152 0.057 1.00 95.44 120 GLY A CA 1
ATOM 964 C C . GLY A 1 120 ? -8.695 3.720 1.370 1.00 95.44 120 GLY A C 1
ATOM 965 O O . GLY A 1 120 ? -9.909 3.863 1.519 1.00 95.44 120 GLY A O 1
ATOM 966 N N . LEU A 1 121 ? -7.913 3.181 2.310 1.00 95.69 121 LEU A N 1
ATOM 967 C CA . LEU A 1 121 ? -8.382 2.704 3.612 1.00 95.69 121 LEU A CA 1
ATOM 968 C C . LEU A 1 121 ? -8.664 3.860 4.581 1.00 95.69 121 LEU A C 1
ATOM 970 O O . LEU A 1 121 ? -9.670 3.834 5.283 1.00 95.69 121 LEU A O 1
ATOM 974 N N . PHE A 1 122 ? -7.810 4.881 4.583 1.00 93.81 122 PHE A N 1
ATOM 975 C CA . PHE A 1 122 ? -7.909 6.063 5.439 1.00 93.81 122 PHE A CA 1
ATOM 976 C C . PHE A 1 122 ? -7.951 7.337 4.587 1.00 93.81 122 PHE A C 1
ATOM 978 O O . PHE A 1 122 ? -6.988 8.111 4.580 1.00 93.81 122 PHE A O 1
ATOM 985 N N . PRO A 1 123 ? -9.050 7.576 3.846 1.00 88.75 123 PRO A N 1
ATOM 986 C CA . PRO A 1 123 ? -9.248 8.878 3.225 1.00 88.75 123 PRO A CA 1
ATOM 987 C C . PRO A 1 123 ? -9.278 9.939 4.338 1.00 88.75 123 PRO A C 1
ATOM 989 O O . PRO A 1 123 ? -9.827 9.666 5.408 1.00 88.75 123 PRO A O 1
ATOM 992 N N . PRO A 1 124 ? -8.691 11.133 4.151 1.00 77.69 124 PRO A N 1
ATOM 993 C CA . PRO A 1 124 ? -8.700 12.133 5.203 1.00 77.69 124 PRO A CA 1
ATOM 994 C C . PRO A 1 124 ? -10.128 12.579 5.458 1.00 77.69 124 PRO A C 1
ATOM 996 O O . PRO A 1 124 ? -10.754 13.257 4.639 1.00 77.69 124 PRO A O 1
ATOM 999 N N . ASN A 1 125 ? -10.618 12.216 6.632 1.00 69.31 125 ASN A N 1
ATOM 1000 C CA . ASN A 1 125 ? -11.806 12.808 7.182 1.00 69.31 125 ASN A CA 1
ATOM 1001 C C . ASN A 1 125 ? -11.409 14.011 8.030 1.00 69.31 125 ASN A C 1
ATOM 1003 O O . ASN A 1 125 ? -10.242 14.377 8.159 1.00 69.31 125 ASN A O 1
ATOM 1007 N N . ARG A 1 126 ? -12.422 14.731 8.506 1.00 62.41 126 ARG A N 1
ATOM 1008 C CA . ARG A 1 126 ? -12.327 16.122 8.970 1.00 62.41 126 ARG A CA 1
ATOM 1009 C C . ARG A 1 126 ? -11.262 16.379 10.055 1.00 62.41 126 ARG A C 1
ATOM 1011 O O . ARG A 1 126 ? -11.026 17.552 10.350 1.00 62.41 126 ARG A O 1
ATOM 1018 N N . ARG A 1 127 ? -10.663 15.357 10.691 1.00 72.38 127 ARG A N 1
ATOM 1019 C CA . ARG A 1 127 ? -9.758 15.515 11.839 1.00 72.38 127 ARG A CA 1
ATOM 1020 C C . ARG A 1 127 ? -8.593 14.505 11.864 1.00 72.38 127 ARG A C 1
ATOM 1022 O O . ARG A 1 127 ? -8.810 13.343 12.158 1.00 72.38 127 ARG A O 1
ATOM 1029 N N . PRO A 1 128 ? -7.337 14.960 11.735 1.00 72.81 128 PRO A N 1
ATOM 1030 C CA . PRO A 1 128 ? -6.920 16.302 11.338 1.00 72.81 128 PRO A CA 1
ATOM 1031 C C . PRO A 1 128 ? -7.228 16.556 9.850 1.00 72.81 128 PRO A C 1
ATOM 1033 O O . PRO A 1 128 ? -7.183 15.619 9.054 1.00 72.81 128 PRO A O 1
ATOM 1036 N N . PRO A 1 129 ? -7.508 17.812 9.450 1.00 75.56 129 PRO A N 1
ATOM 1037 C CA . PRO A 1 129 ? -7.823 18.154 8.060 1.00 75.56 129 PRO A CA 1
ATOM 1038 C C . PRO A 1 129 ? -6.726 17.675 7.092 1.00 75.56 129 PRO A C 1
A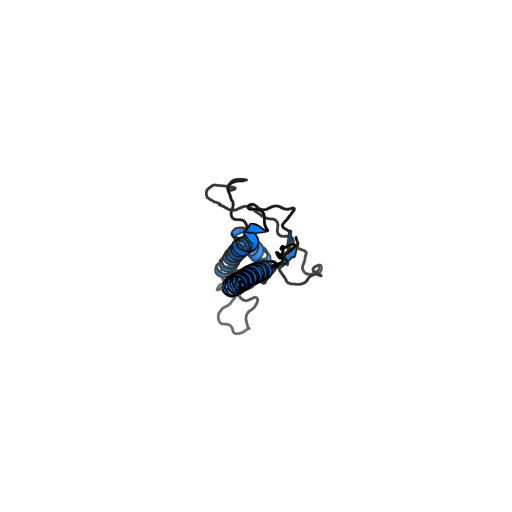TOM 1040 O O . PRO A 1 129 ? -5.605 17.431 7.535 1.00 75.56 129 PRO A O 1
ATOM 1043 N N . PRO A 1 130 ? -6.987 17.542 5.783 1.00 79.12 130 PRO A N 1
ATOM 1044 C CA . PRO A 1 130 ? -5.951 17.236 4.792 1.00 79.12 130 PRO A CA 1
ATOM 1045 C C . PRO A 1 130 ? -4.694 18.109 4.935 1.00 79.12 130 PRO A C 1
ATOM 1047 O O . PRO A 1 130 ? -4.783 19.238 5.417 1.00 79.12 130 PRO A O 1
ATOM 1050 N N . LEU A 1 131 ? -3.526 17.603 4.508 1.00 80.38 131 LEU A N 1
ATOM 1051 C CA . LEU A 1 131 ? -2.277 18.386 4.528 1.00 80.38 131 LEU A CA 1
ATOM 1052 C C . LEU A 1 131 ? -2.422 19.694 3.744 1.00 80.38 131 LEU A C 1
ATOM 1054 O O . LEU A 1 131 ? -2.004 20.749 4.213 1.00 80.38 131 LEU A O 1
ATOM 1058 N N . THR A 1 132 ? -3.053 19.618 2.573 1.00 86.31 132 THR A N 1
ATOM 1059 C CA . THR A 1 132 ? -3.501 20.768 1.789 1.00 86.31 132 THR A CA 1
ATOM 1060 C C . THR A 1 132 ? -4.869 20.451 1.174 1.00 86.31 132 THR A C 1
ATOM 1062 O O . THR A 1 132 ? -5.186 19.275 0.974 1.00 86.31 132 THR A O 1
ATOM 1065 N N . PRO A 1 133 ? -5.703 21.455 0.840 1.00 83.88 133 PRO A N 1
ATOM 1066 C CA . PRO A 1 133 ? -7.004 21.214 0.207 1.00 83.88 133 PRO A CA 1
ATOM 1067 C C . PRO A 1 133 ? -6.922 20.431 -1.112 1.00 83.88 133 PRO A C 1
ATOM 1069 O O . PRO A 1 133 ? -7.839 19.687 -1.446 1.00 83.88 133 PRO A O 1
ATOM 1072 N N . GLN A 1 134 ? -5.822 20.585 -1.854 1.00 88.12 134 GLN A N 1
ATOM 1073 C CA . GLN A 1 134 ? -5.574 19.918 -3.135 1.00 88.12 134 GLN A CA 1
ATOM 1074 C C . GLN A 1 134 ? -5.014 18.498 -2.971 1.00 88.12 134 GLN A C 1
ATOM 1076 O O . GLN A 1 134 ? -4.985 17.742 -3.939 1.00 88.12 134 GLN A O 1
ATOM 1081 N N . LEU A 1 135 ? -4.583 18.127 -1.762 1.00 84.75 135 LEU A N 1
ATOM 1082 C CA . LEU A 1 135 ? -4.044 16.811 -1.446 1.00 84.75 135 LEU A CA 1
ATOM 1083 C C . LEU A 1 135 ? -4.844 16.191 -0.292 1.00 84.75 135 LEU A C 1
ATOM 1085 O O . LEU A 1 135 ? -4.408 16.245 0.865 1.00 84.75 135 LEU A O 1
ATOM 1089 N N . PRO A 1 136 ? -6.012 15.579 -0.583 1.00 84.31 136 PRO A N 1
ATOM 1090 C CA . PRO A 1 136 ? -6.787 14.818 0.385 1.00 84.31 136 PRO A CA 1
ATOM 1091 C C . PRO A 1 136 ? -6.102 13.470 0.648 1.00 84.31 136 PRO A C 1
ATOM 1093 O O . PRO A 1 136 ? -6.654 12.402 0.399 1.00 84.31 136 PRO A O 1
ATOM 1096 N N . TRP A 1 137 ? -4.902 13.528 1.218 1.00 86.69 137 TRP A N 1
ATOM 1097 C CA . TRP A 1 137 ? -4.118 12.384 1.649 1.00 86.69 137 TRP A CA 1
ATOM 1098 C C . TRP A 1 137 ? -3.239 12.757 2.848 1.00 86.69 137 TRP A C 1
ATOM 1100 O O . TRP A 1 137 ? -2.860 13.918 3.033 1.00 86.69 137 TRP A O 1
ATOM 1110 N N . ARG A 1 138 ? -2.912 11.755 3.670 1.00 87.25 138 ARG A N 1
ATOM 1111 C CA . ARG A 1 138 ? -1.946 11.865 4.764 1.00 87.25 138 ARG A CA 1
ATOM 1112 C C . ARG A 1 138 ? -0.995 10.666 4.745 1.00 87.25 138 ARG A C 1
ATOM 1114 O O . ARG A 1 138 ? -1.449 9.550 4.492 1.00 87.25 138 ARG A O 1
ATOM 1121 N N . PRO A 1 139 ? 0.297 10.873 5.052 1.00 90.88 139 PRO A N 1
ATOM 1122 C CA . PRO A 1 139 ? 1.254 9.784 5.135 1.00 90.88 139 PRO A CA 1
ATOM 1123 C C . PRO A 1 139 ? 0.928 8.878 6.319 1.00 90.88 139 PRO A C 1
ATOM 1125 O O . PRO A 1 139 ? 0.748 9.348 7.444 1.00 90.88 139 PRO A O 1
ATOM 1128 N N . ILE A 1 140 ? 0.902 7.573 6.059 1.00 94.69 140 ILE A N 1
ATOM 1129 C CA . ILE A 1 140 ? 0.779 6.533 7.078 1.00 94.69 140 ILE A CA 1
ATOM 1130 C C . ILE A 1 140 ? 2.044 5.661 7.018 1.00 94.69 140 ILE A C 1
ATOM 1132 O O . ILE A 1 140 ? 2.464 5.283 5.917 1.00 94.69 140 ILE A O 1
ATOM 1136 N N . PRO A 1 141 ? 2.692 5.360 8.161 1.00 97.25 141 PRO A N 1
ATOM 1137 C CA . PRO A 1 141 ? 3.912 4.562 8.175 1.00 97.25 141 PRO A CA 1
ATOM 1138 C C . PRO A 1 141 ? 3.705 3.159 7.593 1.00 97.25 141 PRO A C 1
ATOM 1140 O O . PRO A 1 141 ? 2.759 2.459 7.947 1.00 97.25 141 PRO A O 1
ATOM 1143 N N . VAL A 1 142 ? 4.641 2.734 6.743 1.00 97.94 142 VAL A N 1
ATOM 1144 C CA . VAL A 1 142 ? 4.774 1.349 6.278 1.00 97.94 142 VAL A CA 1
ATOM 1145 C C . VAL A 1 142 ? 6.146 0.861 6.710 1.00 97.94 142 VAL A C 1
ATOM 1147 O O . VAL A 1 142 ? 7.167 1.378 6.262 1.00 97.94 142 VAL A O 1
ATOM 1150 N N . HIS A 1 143 ? 6.172 -0.113 7.611 1.00 96.94 143 HIS A N 1
ATOM 1151 C CA . HIS A 1 143 ? 7.410 -0.681 8.120 1.00 96.94 143 HIS A CA 1
ATOM 1152 C C . HIS A 1 143 ? 7.970 -1.707 7.135 1.00 96.94 143 HIS A C 1
ATOM 1154 O O . HIS A 1 143 ? 7.230 -2.453 6.499 1.00 96.94 143 HIS A O 1
ATOM 1160 N N . THR A 1 144 ? 9.288 -1.776 7.033 1.00 95.50 144 THR A N 1
ATOM 1161 C CA . THR A 1 144 ? 9.986 -2.776 6.228 1.00 95.50 144 THR A CA 1
ATOM 1162 C C . THR A 1 144 ? 11.254 -3.200 6.954 1.00 95.50 144 THR A C 1
ATOM 1164 O O . THR A 1 144 ? 11.690 -2.553 7.909 1.00 95.50 144 THR A O 1
ATOM 1167 N N . VAL A 1 145 ? 11.827 -4.308 6.517 1.00 94.44 145 VAL A N 1
ATOM 1168 C CA . VAL A 1 145 ? 13.176 -4.742 6.877 1.00 94.44 145 VAL A CA 1
ATOM 1169 C C . VAL A 1 145 ? 13.866 -5.171 5.599 1.00 94.44 145 VAL A C 1
ATOM 1171 O O . VAL A 1 145 ? 13.200 -5.614 4.665 1.00 94.44 145 VAL A O 1
ATOM 1174 N N . THR A 1 146 ? 15.193 -5.079 5.566 1.00 92.12 146 THR A N 1
ATOM 1175 C CA . THR A 1 146 ? 15.946 -5.477 4.374 1.00 92.12 146 THR A CA 1
ATOM 1176 C C . THR A 1 146 ? 15.636 -6.922 3.989 1.00 92.12 146 THR A C 1
ATOM 1178 O O . THR A 1 146 ? 15.415 -7.778 4.852 1.00 92.12 146 THR A O 1
ATOM 1181 N N . ARG A 1 147 ? 15.672 -7.227 2.687 1.00 84.69 147 ARG A N 1
ATOM 1182 C CA . ARG A 1 147 ? 15.379 -8.577 2.171 1.00 84.69 147 ARG A CA 1
ATOM 1183 C C . ARG A 1 147 ? 16.188 -9.674 2.869 1.00 84.69 147 ARG A C 1
ATOM 1185 O O . ARG A 1 147 ? 15.651 -10.739 3.150 1.00 84.69 147 ARG A O 1
ATOM 1192 N N . ALA A 1 148 ? 17.461 -9.414 3.163 1.00 87.00 148 ALA A N 1
ATOM 1193 C CA . ALA A 1 148 ? 18.342 -10.373 3.831 1.00 87.00 148 ALA A CA 1
ATOM 1194 C C . ALA A 1 148 ? 17.915 -10.679 5.279 1.00 87.00 148 ALA A C 1
ATOM 1196 O O . ALA A 1 148 ? 18.235 -11.738 5.813 1.00 87.00 148 ALA A O 1
ATOM 1197 N N . GLN A 1 149 ? 17.197 -9.754 5.916 1.00 88.50 149 GLN A N 1
ATOM 1198 C CA . GLN A 1 149 ? 16.739 -9.855 7.300 1.00 88.50 149 GLN A CA 1
ATOM 1199 C C . GLN A 1 149 ? 15.257 -10.243 7.406 1.00 88.50 149 GLN A C 1
ATOM 1201 O O . GLN A 1 149 ? 14.763 -10.466 8.516 1.00 88.50 149 GLN A O 1
ATOM 1206 N N . ASP A 1 150 ? 14.537 -10.336 6.285 1.00 86.25 150 ASP A N 1
ATOM 1207 C CA . ASP A 1 150 ? 13.118 -10.671 6.282 1.00 86.25 150 ASP A CA 1
ATOM 1208 C C . ASP A 1 150 ? 12.890 -12.171 6.531 1.00 86.25 150 ASP A C 1
ATOM 1210 O O . ASP A 1 150 ? 12.976 -13.003 5.630 1.00 86.25 150 ASP A O 1
ATOM 1214 N N . LYS A 1 151 ? 12.566 -12.511 7.784 1.00 82.38 151 LYS A N 1
ATOM 1215 C CA . LYS A 1 151 ? 12.217 -13.875 8.222 1.00 82.38 151 LYS A CA 1
ATOM 1216 C C . LYS A 1 151 ? 10.719 -14.184 8.154 1.00 82.38 151 LYS A C 1
ATOM 1218 O O . LYS A 1 151 ? 10.322 -15.303 8.463 1.00 82.38 151 LYS A O 1
ATOM 1223 N N . VAL A 1 152 ? 9.888 -13.193 7.827 1.00 69.44 152 VAL A N 1
ATOM 1224 C CA . VAL A 1 152 ? 8.419 -13.309 7.835 1.00 69.44 152 VAL A CA 1
ATOM 1225 C C . VAL A 1 152 ? 7.890 -13.614 6.425 1.00 69.44 152 VAL A C 1
ATOM 1227 O O . VAL A 1 152 ? 6.828 -14.212 6.286 1.00 69.44 152 VAL A O 1
ATOM 1230 N N . GLY A 1 153 ? 8.687 -13.334 5.388 1.00 55.72 153 GLY A N 1
ATOM 1231 C CA . GLY A 1 153 ? 8.428 -13.738 4.005 1.00 55.72 153 GLY A CA 1
ATOM 1232 C C . GLY A 1 153 ? 7.898 -12.602 3.127 1.00 55.72 153 GLY A C 1
ATOM 1233 O O . GLY A 1 153 ? 7.512 -11.545 3.615 1.00 55.72 153 GLY A O 1
ATOM 1234 N N . GLY A 1 154 ? 7.908 -12.841 1.808 1.00 48.94 154 GLY A N 1
ATOM 1235 C CA . GLY A 1 154 ? 7.657 -11.908 0.694 1.00 48.94 154 GLY A CA 1
ATOM 1236 C C . GLY A 1 154 ? 6.262 -11.264 0.592 1.00 48.94 154 GLY A C 1
ATOM 1237 O O . GLY A 1 154 ? 5.793 -11.022 -0.520 1.00 48.94 154 GLY A O 1
ATOM 1238 N N . LEU A 1 155 ? 5.585 -11.008 1.711 1.00 44.28 155 LEU A N 1
ATOM 1239 C CA . LEU A 1 155 ? 4.190 -10.593 1.775 1.00 44.28 155 LEU A CA 1
ATOM 1240 C C . LEU A 1 155 ? 4.006 -9.297 2.586 1.00 44.28 155 LEU A C 1
ATOM 1242 O O . LEU A 1 155 ? 4.718 -9.030 3.555 1.00 44.28 155 LEU A O 1
ATOM 1246 N N . VAL A 1 156 ? 3.029 -8.477 2.184 1.00 49.25 156 VAL A N 1
ATOM 1247 C CA . VAL A 1 156 ? 2.597 -7.301 2.954 1.00 49.25 156 VAL A CA 1
ATOM 1248 C C . VAL A 1 156 ? 1.770 -7.805 4.133 1.00 49.25 156 VAL A C 1
ATOM 1250 O O . VAL A 1 156 ? 0.721 -8.417 3.936 1.00 49.25 156 VAL A O 1
ATOM 1253 N N . HIS A 1 157 ? 2.258 -7.581 5.348 1.00 50.25 157 HIS A N 1
ATOM 1254 C CA . HIS A 1 157 ? 1.639 -8.026 6.587 1.00 50.25 157 HIS A CA 1
ATOM 1255 C C . HIS A 1 157 ? 0.986 -6.861 7.314 1.00 50.25 157 HIS A C 1
ATOM 1257 O O . HIS A 1 157 ? 1.600 -5.820 7.531 1.00 50.25 157 HIS A O 1
ATOM 1263 N N . TRP A 1 158 ? -0.234 -7.086 7.781 1.00 44.19 158 TRP A N 1
ATOM 1264 C CA . TRP A 1 158 ? -0.895 -6.199 8.724 1.00 44.19 158 TRP A CA 1
ATOM 1265 C C . TRP A 1 158 ? -0.920 -6.880 10.077 1.00 44.19 158 TRP A C 1
ATOM 1267 O O . TRP A 1 158 ? -1.339 -8.032 10.189 1.00 44.19 158 TRP A O 1
ATOM 1277 N N . LYS A 1 159 ? -0.452 -6.174 11.097 1.00 28.62 159 LYS A N 1
ATOM 1278 C CA . LYS A 1 159 ? -0.650 -6.571 12.487 1.00 28.62 159 LYS A CA 1
ATOM 1279 C C . LYS A 1 159 ? -1.523 -5.488 13.119 1.00 28.62 159 LYS A C 1
ATOM 1281 O O . LYS A 1 159 ? -1.468 -4.340 12.706 1.00 28.62 159 LYS A O 1
ATOM 1286 N N . TRP A 1 160 ? -2.368 -5.872 14.046 1.00 48.03 160 TRP A N 1
ATOM 1287 C CA . TRP A 1 160 ? -3.159 -4.999 14.910 1.00 48.03 160 TRP A CA 1
ATOM 1288 C C . TRP A 1 160 ? -2.935 -5.515 16.337 1.00 48.03 160 TRP A C 1
ATOM 1290 O O . TRP A 1 160 ? -2.603 -6.721 16.478 1.00 48.03 160 TRP A O 1
#

Radius of gyration: 27.61 Å; chains: 1; bounding box: 87×50×60 Å

Organism: Salmo trutta (NCBI:txid8032)

InterPro domains:
  IPR000560 Histidine phosphatase superfamily, clade-2 [PF00328] (33-149)
  IPR000560 Histidine phosphatase superfamily, clade-2 [cd07061] (33-155)
  IPR029033 Histidine phosphatase superfamily [G3DSA:3.40.50.1240] (32-155)
  IPR029033 Histidine phosphatase superfamily [SSF53254] (33-151)
  IPR033379 Histidine acid phosphatase active site [PS00616] (33-47)
  IPR050645 Histidine Acid Phosphatase [PTHR11567] (27-146)